Protein AF-F8SHG0-F1 (afdb_monomer)

Secondary structure (DSSP, 8-state):
--SS-EEEEEEBTTTSTT--SSEEEEEES--TTSS---SSSPPEEEEEEE-SSSS-EEEEEEEESS------B--GGG----SS--GGGSTT---SGGG-----

Radius of gyration: 21.35 Å; Cα contacts (8 Å, |Δi|>4): 166; chains: 1; bounding box: 53×38×57 Å

Sequence (104 aa):
DVTYQPGHTNASMSETKEADGKWLGVGNKFSKDRFLPVGPLHCECEQLIDITGEKMRLVADHTAWGEPHDFIIVKRDIFKPKQVYELTDFPIRTENMTDCRVQR

Foldseek 3Di:
DDAAAWADKEAACRVHPPGPQFKMKTWAPDNDPVDDDDPDDAFIWIWIWGRPDPDIDTDDIDGDPPRDRDDYHYDPVVDDDDPDDDLVVDPLHDPDPVSPDDDD

Mean predicted aligned error: 4.94 Å

Solvent-accessible surface area (backbone atoms only — not comparable to full-atom values): 6711 Å² total; per-residue (Å²): 139,81,71,27,64,72,62,43,67,41,35,34,31,54,97,46,97,66,51,67,58,43,42,34,41,36,34,12,71,41,27,84,83,81,56,82,88,76,66,93,73,73,49,24,22,38,32,40,28,42,42,72,56,100,63,74,37,84,75,46,78,40,83,39,76,86,65,73,66,75,74,84,43,75,66,69,90,78,62,82,80,78,92,70,84,56,72,82,77,42,94,84,60,68,93,48,77,86,59,70,67,88,84,130

pLDDT: mean 94.3, std 7.39, range [55.75, 98.62]

Structure (mmCIF, N/CA/C/O backbone):
data_AF-F8SHG0-F1
#
_entry.id   AF-F8SHG0-F1
#
loop_
_atom_site.group_PDB
_atom_site.id
_atom_site.type_symbol
_atom_site.label_atom_id
_atom_site.label_alt_id
_atom_site.label_comp_id
_atom_site.label_asym_id
_atom_site.label_entity_id
_atom_site.label_seq_id
_atom_site.pdbx_PDB_ins_code
_atom_site.Cartn_x
_atom_site.Cartn_y
_atom_site.Cartn_z
_atom_site.occupancy
_atom_site.B_iso_or_equiv
_atom_site.auth_seq_id
_atom_site.auth_comp_id
_atom_site.auth_asym_id
_atom_site.auth_atom_id
_atom_site.pdbx_PDB_model_num
ATOM 1 N N . ASP A 1 1 ? -7.737 1.598 18.299 1.00 55.75 1 ASP A N 1
ATOM 2 C CA . ASP A 1 1 ? -6.558 0.864 18.774 1.00 55.75 1 ASP A CA 1
ATOM 3 C C . ASP A 1 1 ? -5.775 0.425 17.549 1.00 55.75 1 ASP A C 1
ATOM 5 O O . ASP A 1 1 ? -6.420 0.129 16.547 1.00 55.75 1 ASP A O 1
ATOM 9 N N . VAL A 1 2 ? -4.446 0.481 17.603 1.00 67.38 2 VAL A N 1
ATOM 10 C CA . VAL A 1 2 ? -3.534 0.105 16.506 1.00 67.38 2 VAL A CA 1
ATOM 11 C C . VAL A 1 2 ? -2.549 -0.936 17.027 1.00 67.38 2 VAL A C 1
ATOM 13 O O . VAL A 1 2 ? -2.093 -0.852 18.168 1.00 67.38 2 VAL A O 1
ATOM 16 N N . THR A 1 3 ? -2.249 -1.945 16.216 1.00 84.25 3 THR A N 1
ATOM 17 C CA . THR A 1 3 ? -1.577 -3.169 16.681 1.00 84.25 3 THR A CA 1
ATOM 18 C C . THR A 1 3 ? -0.419 -3.562 15.761 1.00 84.25 3 THR A C 1
ATOM 20 O O . THR A 1 3 ? -0.665 -4.072 14.670 1.00 84.25 3 THR A O 1
ATOM 23 N N . TYR A 1 4 ? 0.850 -3.396 16.154 1.00 93.38 4 TYR A N 1
ATOM 24 C CA . TYR A 1 4 ? 1.375 -2.654 17.312 1.00 93.38 4 TYR A CA 1
ATOM 25 C C . TYR A 1 4 ? 2.594 -1.807 16.935 1.00 93.38 4 TYR A C 1
ATOM 27 O O . TYR A 1 4 ? 3.350 -2.161 16.035 1.00 93.38 4 TYR A O 1
ATOM 35 N N . GLN A 1 5 ? 2.852 -0.759 17.726 1.00 97.44 5 GLN A N 1
ATOM 36 C CA . GLN A 1 5 ? 3.976 0.167 17.532 1.00 97.44 5 GLN A CA 1
ATOM 37 C C . GLN A 1 5 ? 3.901 0.818 16.139 1.00 97.44 5 GLN A C 1
ATOM 39 O O . GLN A 1 5 ? 4.679 0.465 15.250 1.00 97.44 5 GLN A O 1
ATOM 44 N N . PRO A 1 6 ? 2.939 1.736 15.934 1.00 96.75 6 PRO A N 1
ATOM 45 C CA . PRO A 1 6 ? 2.806 2.443 14.668 1.00 96.75 6 PRO A CA 1
ATOM 46 C C . PRO A 1 6 ? 4.091 3.216 14.348 1.00 96.75 6 PRO A C 1
ATOM 48 O O . PRO A 1 6 ? 4.664 3.872 15.220 1.00 96.75 6 PRO A O 1
ATOM 51 N N . GLY A 1 7 ? 4.532 3.115 13.096 1.00 96.69 7 GLY A N 1
ATOM 52 C CA . GLY A 1 7 ? 5.516 3.997 12.483 1.00 96.69 7 GLY A CA 1
ATOM 53 C C . GLY A 1 7 ? 4.814 5.159 11.785 1.00 96.69 7 GLY A C 1
ATOM 54 O O . GLY A 1 7 ? 4.107 5.932 12.432 1.00 96.69 7 GLY A O 1
ATOM 55 N N . HIS A 1 8 ? 4.996 5.283 10.468 1.00 97.81 8 HIS A N 1
ATOM 56 C CA . HIS A 1 8 ? 4.284 6.290 9.687 1.00 97.81 8 HIS A CA 1
ATOM 57 C C . HIS A 1 8 ? 2.821 5.910 9.440 1.00 97.81 8 HIS A C 1
ATOM 59 O O . HIS A 1 8 ? 2.426 4.740 9.411 1.00 97.81 8 HIS A O 1
ATOM 65 N N . THR A 1 9 ? 2.017 6.951 9.250 1.00 97.50 9 THR A N 1
ATOM 66 C CA . THR A 1 9 ? 0.610 6.868 8.874 1.00 97.50 9 THR A CA 1
ATOM 67 C C . THR A 1 9 ? 0.354 7.857 7.757 1.00 97.50 9 THR A C 1
ATOM 69 O O . THR A 1 9 ? 0.781 9.007 7.871 1.00 97.50 9 THR A O 1
ATOM 72 N N . ASN A 1 10 ? -0.389 7.456 6.733 1.00 98.31 10 ASN A N 1
ATOM 73 C CA . ASN A 1 10 ? -0.739 8.349 5.636 1.00 98.31 10 ASN A CA 1
ATOM 74 C C . ASN A 1 10 ? -2.192 8.139 5.214 1.00 98.31 10 ASN A C 1
ATOM 76 O O . ASN A 1 10 ? -2.682 7.007 5.166 1.00 98.31 10 ASN A O 1
ATOM 80 N N . ALA A 1 11 ? -2.894 9.235 4.938 1.00 98.50 11 ALA A N 1
ATOM 81 C CA . ALA A 1 11 ? -4.284 9.208 4.508 1.00 98.50 11 ALA A CA 1
ATOM 82 C C . ALA A 1 11 ? -4.418 9.367 2.986 1.00 98.50 11 ALA A C 1
ATOM 84 O O . ALA A 1 11 ? -3.535 9.899 2.307 1.00 98.50 11 ALA A O 1
ATOM 85 N N . SER A 1 12 ? -5.546 8.919 2.434 1.00 98.56 12 SER A N 1
ATOM 86 C CA . SER A 1 12 ? -5.855 9.081 1.013 1.00 98.56 12 SER A CA 1
ATOM 87 C C . SER A 1 12 ? -5.774 10.544 0.580 1.00 98.56 12 SER A C 1
ATOM 89 O O . SER A 1 12 ? -6.428 11.425 1.140 1.00 98.56 12 SER A O 1
ATOM 91 N N . MET A 1 13 ? -4.931 10.795 -0.429 1.00 98.38 13 MET A N 1
ATOM 92 C CA . MET A 1 13 ? -4.642 12.115 -0.996 1.00 98.38 13 MET A CA 1
ATOM 93 C C . MET A 1 13 ? -4.061 13.146 -0.006 1.00 98.38 13 MET A C 1
ATOM 95 O O . MET A 1 13 ? -4.063 14.337 -0.320 1.00 98.38 13 MET A O 1
ATOM 99 N N . SER A 1 14 ? -3.563 12.731 1.167 1.00 98.19 14 SER A N 1
ATOM 100 C CA . SER A 1 14 ? -3.261 13.654 2.276 1.00 98.19 14 SER A CA 1
ATOM 101 C C . SER A 1 14 ? -2.112 14.631 2.004 1.00 98.19 14 SER A C 1
ATOM 103 O O . SER A 1 14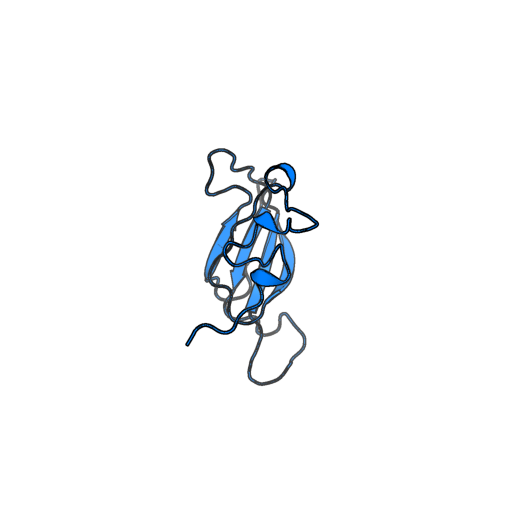 ? -2.156 15.775 2.450 1.00 98.19 14 SER A O 1
ATOM 105 N N . GLU A 1 15 ? -1.134 14.227 1.194 1.00 97.81 15 GLU A N 1
ATOM 106 C CA . GLU A 1 15 ? -0.003 15.071 0.784 1.00 97.81 15 GLU A CA 1
ATOM 107 C C . GLU A 1 15 ? -0.342 16.005 -0.390 1.00 97.81 15 GLU A C 1
ATOM 109 O O . GLU A 1 15 ? 0.528 16.554 -1.066 1.00 97.81 15 GLU A O 1
ATOM 114 N N . THR A 1 16 ? -1.632 16.196 -0.659 1.00 97.56 16 THR A N 1
ATOM 115 C CA . THR A 1 16 ? -2.134 17.049 -1.733 1.00 97.56 16 THR A CA 1
ATOM 116 C C . THR A 1 16 ? -3.201 18.006 -1.206 1.00 97.56 16 THR A C 1
ATOM 118 O O . THR A 1 16 ? -3.727 17.854 -0.106 1.00 97.56 16 THR A O 1
ATOM 121 N N . LYS A 1 17 ? -3.600 18.981 -2.031 1.00 97.50 17 LYS A N 1
ATOM 122 C CA . LYS A 1 17 ? -4.752 19.851 -1.731 1.00 97.50 17 LYS A CA 1
ATOM 123 C C . LYS A 1 17 ? -6.104 19.129 -1.831 1.00 97.50 17 LYS A C 1
ATOM 125 O O . LYS A 1 17 ? -7.125 19.729 -1.520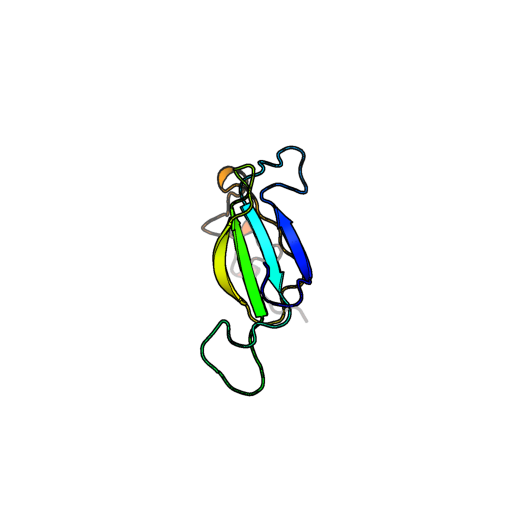 1.00 97.50 17 LYS A O 1
ATOM 130 N N . GLU A 1 18 ? -6.118 17.877 -2.285 1.00 97.69 18 GLU A N 1
ATOM 131 C CA . GLU A 1 18 ? -7.322 17.073 -2.505 1.00 97.69 18 GLU A CA 1
ATOM 132 C C . GLU A 1 18 ? -7.518 15.977 -1.447 1.00 97.69 18 GLU A C 1
ATOM 134 O O . GLU A 1 18 ? -8.146 14.955 -1.740 1.00 97.69 18 GLU A O 1
ATOM 139 N N . ALA A 1 19 ? -6.976 16.165 -0.238 1.00 98.19 19 ALA A N 1
ATOM 140 C CA . ALA A 1 19 ? -7.202 15.267 0.891 1.00 98.19 19 ALA A CA 1
ATOM 141 C C . ALA A 1 19 ? -8.705 14.974 1.054 1.00 98.19 19 ALA A C 1
ATOM 143 O O . ALA A 1 19 ? -9.515 15.895 1.175 1.00 98.19 19 ALA A O 1
ATOM 144 N N . ASP A 1 20 ? -9.083 13.694 1.015 1.00 98.00 20 ASP A N 1
ATOM 145 C CA . ASP A 1 20 ? -10.492 13.298 0.882 1.00 98.00 20 ASP A CA 1
ATOM 146 C C . ASP A 1 20 ? -11.123 12.770 2.178 1.00 98.00 20 ASP A C 1
ATOM 148 O O . ASP A 1 20 ? -12.339 12.576 2.222 1.00 98.00 20 ASP A O 1
ATOM 152 N N . GLY A 1 21 ? -10.314 12.552 3.220 1.00 97.88 21 GLY A N 1
ATOM 153 C CA . GLY A 1 21 ? -10.775 12.112 4.537 1.00 97.88 21 GLY A CA 1
ATOM 154 C C . GLY A 1 21 ? -11.449 10.739 4.533 1.00 97.88 21 GLY A C 1
ATOM 155 O O . GLY A 1 21 ? -12.366 10.525 5.319 1.00 97.88 21 GLY A O 1
ATOM 156 N N . LYS A 1 22 ? -11.054 9.819 3.639 1.00 98.38 22 LYS A N 1
ATOM 157 C CA . LYS A 1 22 ? -11.701 8.497 3.529 1.00 98.38 22 LYS A CA 1
ATOM 158 C C . LYS A 1 22 ? -10.928 7.370 4.193 1.00 98.38 22 LYS A C 1
ATOM 160 O O . LYS A 1 22 ? -11.492 6.633 4.999 1.00 98.38 22 LYS A O 1
ATOM 165 N N . TRP A 1 23 ? -9.650 7.239 3.859 1.00 98.62 23 TRP A N 1
ATOM 166 C CA . TRP A 1 23 ? -8.813 6.133 4.306 1.00 98.62 23 TRP A CA 1
ATOM 167 C C . TRP A 1 23 ? -7.576 6.638 5.025 1.00 98.62 23 TRP A C 1
ATOM 169 O O . TRP A 1 23 ? -6.963 7.613 4.598 1.00 98.62 23 TRP A O 1
ATOM 179 N N . LEU A 1 24 ? -7.188 5.928 6.078 1.00 98.38 24 LEU A N 1
ATOM 180 C CA . LEU A 1 24 ? -5.919 6.084 6.772 1.00 98.38 24 LEU A CA 1
ATOM 181 C C . LEU A 1 24 ? -5.203 4.733 6.781 1.00 98.38 24 LEU A C 1
ATOM 183 O O . LEU A 1 24 ? -5.741 3.751 7.293 1.00 98.38 24 LEU A O 1
ATOM 187 N N . GLY A 1 25 ? -4.003 4.687 6.211 1.00 97.88 25 GLY A N 1
ATOM 188 C CA . G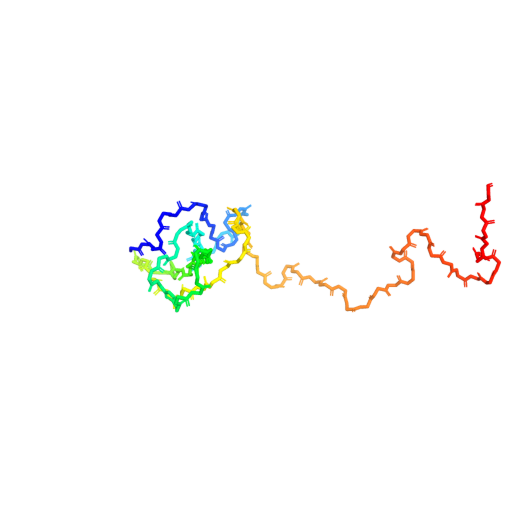LY A 1 25 ? -3.080 3.572 6.388 1.00 97.88 25 GLY A CA 1
ATOM 189 C C . GLY A 1 25 ? -2.203 3.795 7.619 1.00 97.88 25 GLY A C 1
ATOM 190 O O . GLY A 1 25 ? -1.806 4.929 7.904 1.00 97.88 25 GLY A O 1
ATOM 191 N N . VAL A 1 26 ? -1.875 2.719 8.331 1.00 98.00 26 VAL A N 1
ATOM 192 C CA . VAL A 1 26 ? -0.974 2.729 9.493 1.00 98.00 26 VAL A CA 1
ATOM 193 C C . VAL A 1 26 ? 0.036 1.592 9.368 1.00 98.00 26 VAL A C 1
ATOM 195 O O . VAL A 1 26 ? -0.353 0.427 9.457 1.00 98.00 26 VAL A O 1
ATOM 198 N N . GLY A 1 27 ? 1.321 1.935 9.233 1.00 97.44 27 GLY A N 1
ATOM 199 C CA . GLY A 1 27 ? 2.408 0.958 9.150 1.00 97.44 27 GLY A CA 1
ATOM 200 C C . GLY A 1 27 ? 2.970 0.603 10.518 1.00 97.44 27 GLY A C 1
ATOM 201 O O . GLY A 1 27 ? 3.776 1.346 11.081 1.00 97.44 27 GLY A O 1
ATOM 202 N N . ASN A 1 28 ? 2.540 -0.527 11.083 1.00 97.75 28 ASN A N 1
ATOM 203 C CA . ASN A 1 28 ? 2.962 -0.987 12.406 1.00 97.75 28 ASN A CA 1
ATOM 204 C C . ASN A 1 28 ? 4.206 -1.877 12.346 1.00 97.75 28 ASN A C 1
ATOM 206 O O . ASN A 1 28 ? 4.284 -2.809 11.545 1.00 97.75 28 ASN A O 1
ATOM 210 N N . LYS A 1 29 ? 5.142 -1.645 13.271 1.00 97.06 29 LYS A N 1
ATOM 211 C CA . LYS A 1 29 ? 6.471 -2.277 13.276 1.00 97.06 29 LYS A CA 1
ATOM 212 C C . LYS A 1 29 ? 6.517 -3.657 13.922 1.00 97.06 29 LYS A C 1
ATOM 214 O O . LYS A 1 29 ? 7.465 -4.398 13.702 1.00 97.06 29 LYS A O 1
ATOM 219 N N . PHE A 1 30 ? 5.498 -4.034 14.696 1.00 96.75 30 PHE A N 1
ATOM 220 C CA . PHE A 1 30 ? 5.413 -5.373 15.279 1.00 96.75 30 PHE A CA 1
ATOM 221 C C . PHE A 1 30 ? 4.018 -5.964 15.093 1.00 96.75 30 PHE A C 1
ATOM 223 O O . PHE A 1 30 ? 3.052 -5.492 15.695 1.00 96.75 30 PHE A O 1
ATOM 230 N N . SER A 1 31 ? 3.919 -7.039 14.306 1.00 96.75 31 SER A N 1
ATOM 231 C CA . SER A 1 31 ? 2.653 -7.749 14.077 1.00 96.75 31 SER A CA 1
ATOM 232 C C . SER A 1 31 ? 2.260 -8.708 15.200 1.00 96.75 31 SER A C 1
ATOM 234 O O . SER A 1 31 ? 1.080 -8.981 15.363 1.00 96.75 31 SER A O 1
ATOM 236 N N . LYS A 1 32 ? 3.210 -9.197 16.005 1.00 96.19 32 LYS A N 1
ATOM 237 C CA . LYS A 1 32 ? 2.962 -10.101 17.145 1.00 96.19 32 LYS A CA 1
ATOM 238 C C . LYS A 1 32 ? 2.007 -11.254 16.784 1.00 96.19 32 LYS A C 1
ATOM 240 O O . LYS A 1 32 ? 2.348 -12.108 15.979 1.00 96.19 32 LYS A O 1
ATOM 245 N N . ASP A 1 33 ? 0.831 -11.275 17.399 1.00 96.44 33 ASP A N 1
ATOM 246 C CA . ASP A 1 33 ? -0.202 -12.302 1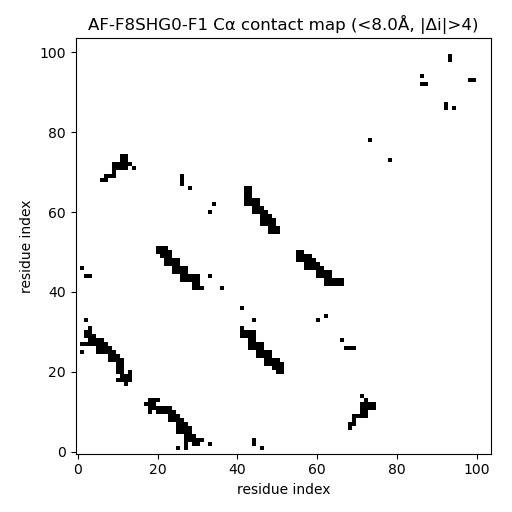7.320 1.00 96.44 33 ASP A CA 1
ATOM 247 C C . ASP A 1 33 ? -1.310 -11.982 16.302 1.00 96.44 33 ASP A C 1
ATOM 249 O O . ASP A 1 33 ? -2.317 -12.687 16.247 1.00 96.44 33 ASP A O 1
ATOM 253 N N . ARG A 1 34 ? -1.146 -10.941 15.471 1.00 97.19 34 ARG A N 1
ATOM 254 C CA . ARG A 1 34 ? -2.137 -10.570 14.443 1.00 97.19 34 ARG A CA 1
ATOM 255 C C . ARG A 1 34 ? -2.242 -11.588 13.306 1.00 97.19 34 ARG A C 1
ATOM 257 O O . ARG A 1 34 ? -3.278 -11.654 12.648 1.00 97.19 34 ARG A O 1
ATOM 264 N N . PHE A 1 35 ? -1.202 -12.391 13.087 1.00 97.25 35 PHE A N 1
ATOM 265 C CA . PHE A 1 35 ? -1.119 -13.357 11.990 1.00 97.25 35 PHE A CA 1
ATOM 266 C C . PHE A 1 35 ? -0.642 -14.732 12.476 1.00 97.25 35 PHE A C 1
ATOM 268 O O . PHE A 1 35 ? -0.186 -14.888 13.608 1.00 97.25 35 PHE A O 1
ATOM 275 N N . LEU A 1 36 ? -0.745 -15.746 11.607 1.00 98.06 36 LEU A N 1
ATOM 276 C CA . LEU A 1 36 ? -0.199 -17.075 11.892 1.00 98.06 36 LEU A CA 1
ATOM 277 C C . LEU A 1 36 ? 1.322 -17.000 12.130 1.00 98.06 36 LEU A C 1
ATOM 279 O O . LEU A 1 36 ? 2.009 -16.253 11.431 1.00 98.06 36 LEU A O 1
ATOM 283 N N . PRO A 1 37 ? 1.869 -17.789 13.072 1.00 97.25 37 PRO A N 1
ATOM 284 C CA . PRO A 1 37 ? 3.298 -17.777 13.362 1.00 97.25 37 PRO A CA 1
ATOM 285 C C . PRO A 1 37 ? 4.107 -18.346 12.187 1.00 97.25 37 PRO A C 1
ATOM 287 O O . PRO A 1 37 ? 3.810 -19.431 11.688 1.00 97.25 37 PRO A O 1
ATOM 290 N N . VAL A 1 38 ? 5.162 -17.634 11.780 1.00 96.88 38 VAL A N 1
ATOM 291 C CA . VAL A 1 38 ? 6.020 -17.986 10.623 1.00 96.88 38 VAL A CA 1
ATOM 292 C C . VAL A 1 38 ? 7.509 -18.109 10.972 1.00 96.88 38 VAL A C 1
ATOM 294 O O . VAL A 1 38 ? 8.365 -18.152 10.093 1.00 96.88 38 VAL A O 1
ATOM 297 N N . GLY A 1 39 ? 7.832 -18.208 12.263 1.00 97.31 39 GLY A N 1
ATOM 298 C CA . GLY A 1 39 ? 9.202 -18.316 12.764 1.00 97.31 39 GLY A CA 1
ATOM 299 C C . GLY A 1 39 ? 9.702 -17.029 13.431 1.00 97.31 39 GLY A C 1
ATOM 300 O O . GLY A 1 39 ? 8.898 -16.169 13.782 1.00 97.31 39 GLY A O 1
ATOM 301 N N . PRO A 1 40 ? 11.022 -16.900 13.666 1.00 97.50 40 PRO A N 1
ATOM 302 C CA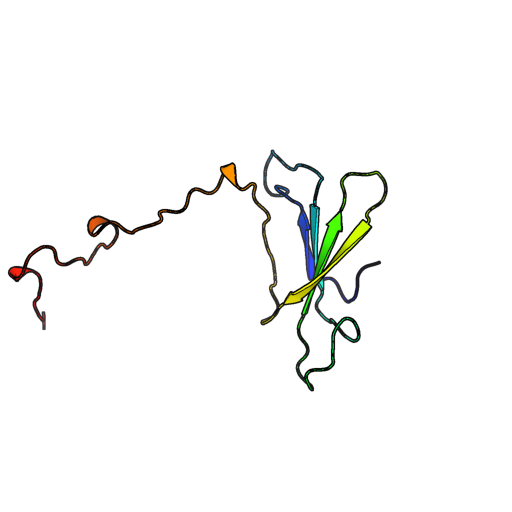 . PRO A 1 40 ? 11.577 -15.783 14.437 1.00 97.50 40 PRO A CA 1
ATOM 303 C C . PRO A 1 40 ? 11.406 -14.411 13.772 1.00 97.50 40 PRO A C 1
ATOM 305 O O . PRO A 1 40 ? 11.175 -13.417 14.461 1.00 97.50 40 PRO A O 1
ATOM 308 N N . LEU A 1 41 ? 11.504 -14.354 12.441 1.00 96.81 41 LEU A N 1
ATOM 309 C CA . LEU A 1 41 ? 11.304 -13.131 11.672 1.00 96.81 41 LEU A CA 1
ATOM 310 C C . LEU A 1 41 ? 9.818 -12.978 11.343 1.00 96.81 41 LEU A C 1
ATOM 312 O O . LEU A 1 41 ? 9.267 -13.735 10.546 1.00 96.81 41 LEU A O 1
ATOM 316 N N . HIS A 1 42 ? 9.183 -12.013 11.996 1.00 96.69 42 HIS A N 1
ATOM 317 C CA . HIS A 1 42 ? 7.778 -11.683 11.787 1.00 96.69 42 HIS A CA 1
ATOM 318 C C . HIS A 1 42 ? 7.649 -10.658 10.654 1.00 96.69 42 HIS A C 1
ATOM 320 O O . HIS A 1 42 ? 8.573 -9.890 10.411 1.00 96.69 42 HIS A O 1
ATOM 326 N N . CYS A 1 43 ? 6.501 -10.645 9.980 1.00 96.81 43 CYS A N 1
ATOM 327 C CA . CYS A 1 43 ? 6.127 -9.553 9.080 1.00 96.81 43 CYS A CA 1
ATOM 328 C C . CYS A 1 43 ? 5.683 -8.313 9.871 1.00 96.81 43 CYS A C 1
ATOM 330 O O . CYS A 1 43 ? 5.305 -8.413 11.043 1.00 96.81 43 CYS A O 1
ATOM 332 N N . GLU A 1 44 ? 5.660 -7.158 9.219 1.00 97.25 44 GLU A N 1
ATOM 333 C CA . GLU A 1 44 ? 4.978 -5.960 9.706 1.00 97.25 44 GLU A CA 1
ATOM 334 C C . GLU A 1 44 ? 3.451 -6.074 9.534 1.00 97.25 44 GLU A C 1
ATOM 336 O O . GLU A 1 44 ? 2.943 -6.965 8.844 1.00 97.25 44 GLU A O 1
ATOM 341 N N . CYS A 1 45 ? 2.705 -5.176 10.187 1.00 97.56 45 CYS A N 1
ATOM 342 C CA . CYS A 1 45 ? 1.241 -5.128 10.130 1.00 97.56 45 CYS A CA 1
ATOM 343 C C . CYS A 1 45 ? 0.767 -3.777 9.576 1.00 97.56 45 CYS A C 1
ATOM 345 O O . CYS A 1 45 ? 0.754 -2.767 10.282 1.00 97.56 45 CYS A O 1
ATOM 347 N N . GLU A 1 46 ? 0.343 -3.768 8.317 1.00 97.25 46 GLU A N 1
ATOM 348 C CA . GLU A 1 46 ? -0.261 -2.603 7.674 1.00 97.25 46 GLU A CA 1
ATOM 349 C C . GLU A 1 46 ? -1.765 -2.612 7.934 1.00 97.25 46 GLU A C 1
ATOM 351 O O . GLU A 1 46 ? -2.473 -3.544 7.545 1.00 97.25 46 GLU A O 1
ATOM 356 N N . GLN A 1 47 ? -2.261 -1.583 8.612 1.00 98.00 47 GLN A N 1
ATOM 357 C CA . GLN A 1 47 ? -3.673 -1.475 8.966 1.00 98.00 47 GLN A CA 1
ATOM 358 C C . GLN A 1 47 ? -4.374 -0.439 8.101 1.00 98.00 47 GLN A C 1
ATOM 360 O O . GLN A 1 47 ? -3.889 0.682 7.946 1.00 98.00 47 GLN A O 1
ATOM 365 N N . LEU A 1 48 ? -5.551 -0.797 7.589 1.00 98.25 48 LEU A N 1
ATOM 366 C CA . LEU A 1 48 ? -6.444 0.132 6.905 1.00 98.25 48 LEU A CA 1
ATOM 367 C C . LEU A 1 48 ? -7.564 0.556 7.854 1.00 98.25 48 LEU A C 1
ATOM 369 O O . LEU A 1 48 ? -8.272 -0.279 8.428 1.00 98.25 48 LEU A O 1
ATOM 373 N N . ILE A 1 49 ? -7.736 1.865 7.996 1.00 98.38 49 ILE A N 1
ATOM 374 C CA . ILE A 1 49 ? -8.718 2.491 8.874 1.00 98.38 49 ILE A CA 1
ATOM 375 C C . ILE A 1 49 ? -9.659 3.354 8.027 1.00 98.38 49 ILE A C 1
ATOM 377 O O . ILE A 1 49 ? -9.216 4.233 7.288 1.00 98.38 49 ILE A O 1
ATOM 381 N N . ASP A 1 50 ? -10.962 3.109 8.151 1.00 98.44 50 ASP A N 1
ATOM 382 C CA . ASP A 1 50 ? -12.016 3.989 7.644 1.00 98.44 50 ASP A CA 1
ATOM 383 C C . ASP A 1 50 ? -12.128 5.214 8.561 1.00 98.44 50 ASP A C 1
ATOM 385 O O . ASP A 1 50 ? -12.361 5.087 9.773 1.00 98.44 50 ASP A O 1
ATOM 389 N N . ILE A 1 51 ? -11.935 6.393 7.971 1.00 98.50 51 ILE A N 1
ATOM 390 C CA . ILE A 1 51 ? -11.987 7.698 8.640 1.00 98.50 51 ILE A CA 1
ATOM 391 C C . ILE A 1 51 ? -13.101 8.601 8.080 1.00 98.50 51 ILE A C 1
ATOM 393 O O . ILE A 1 51 ? -13.098 9.801 8.331 1.00 98.50 51 ILE A O 1
ATOM 397 N N . THR A 1 52 ? -14.076 8.035 7.354 1.00 98.50 52 THR A N 1
ATOM 398 C CA . THR A 1 52 ? -15.180 8.792 6.727 1.00 98.50 52 THR A CA 1
ATOM 399 C C . THR A 1 52 ? -16.195 9.372 7.714 1.00 98.50 52 THR A C 1
ATOM 401 O O . THR A 1 52 ? -16.932 10.297 7.372 1.00 98.50 52 THR A O 1
ATOM 404 N N . GLY A 1 53 ? -16.278 8.816 8.923 1.00 97.06 53 GLY A N 1
ATOM 405 C CA . GLY A 1 53 ? -17.190 9.259 9.977 1.00 97.06 53 GLY A CA 1
ATOM 406 C C . GLY A 1 53 ? -16.462 9.867 11.175 1.00 97.06 53 GLY A C 1
ATOM 407 O O . GLY A 1 53 ? -15.239 9.891 11.241 1.00 97.06 53 GLY A O 1
ATOM 408 N N . GLU A 1 54 ? -17.224 10.287 12.187 1.00 97.00 54 GLU A N 1
ATOM 409 C CA . GLU A 1 54 ? -16.673 10.904 13.408 1.00 97.00 54 GLU A CA 1
ATOM 410 C C . GLU A 1 54 ? -15.743 9.978 14.210 1.00 97.00 54 GLU A C 1
ATOM 412 O O . GLU A 1 54 ? -14.877 10.441 14.951 1.00 97.00 54 GLU A O 1
ATOM 417 N N . LYS A 1 55 ? -15.923 8.657 14.083 1.00 97.69 55 LYS A N 1
ATOM 418 C CA . LYS A 1 55 ? -15.120 7.651 14.780 1.00 97.69 55 LYS A CA 1
ATOM 419 C C . LYS A 1 55 ? -14.388 6.770 13.779 1.00 97.69 55 LYS A C 1
ATOM 421 O O . LYS A 1 55 ? -15.030 6.075 12.994 1.00 97.69 55 LYS A O 1
ATOM 426 N N . MET A 1 56 ? -13.064 6.731 13.906 1.00 98.12 56 MET A N 1
ATOM 427 C CA . MET A 1 56 ? -12.186 5.846 13.140 1.00 98.12 56 MET A CA 1
ATOM 428 C C . MET A 1 56 ? -12.540 4.368 13.353 1.00 98.12 56 MET A C 1
ATOM 430 O O . MET A 1 56 ? -12.789 3.939 14.488 1.00 98.12 56 MET A O 1
ATOM 434 N N . ARG A 1 57 ? -12.529 3.579 12.274 1.00 98.06 57 ARG A N 1
ATOM 435 C CA . ARG A 1 57 ? -12.828 2.139 12.300 1.00 98.06 57 ARG A CA 1
ATOM 436 C C . ARG A 1 57 ? 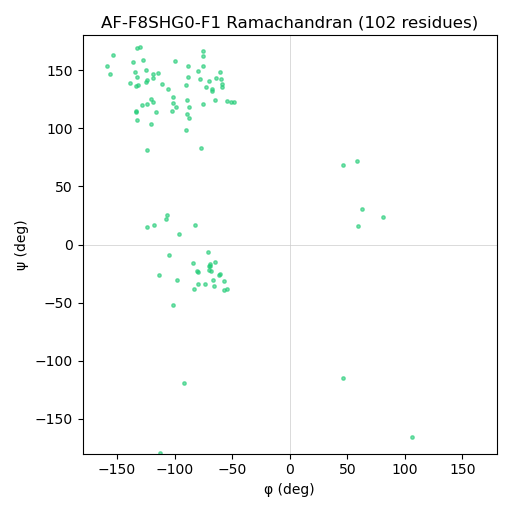-11.723 1.354 11.610 1.00 98.06 57 ARG A C 1
ATOM 438 O O . ARG A 1 57 ? -11.483 1.545 10.427 1.00 98.06 57 ARG A O 1
ATOM 445 N N . LEU A 1 58 ? -11.076 0.448 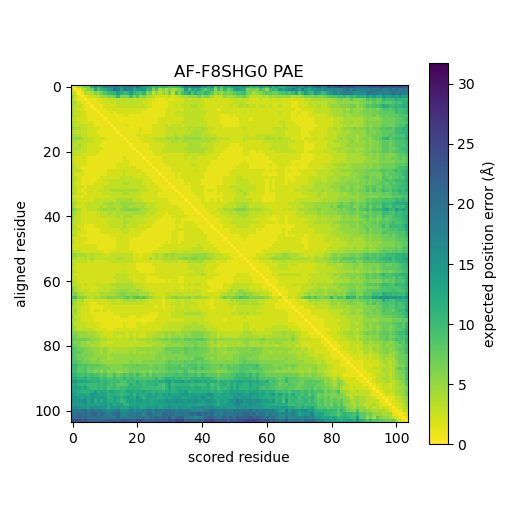12.339 1.00 97.69 58 LEU A N 1
ATOM 446 C CA . LEU A 1 58 ? -10.171 -0.531 11.738 1.00 97.69 58 LEU A CA 1
ATOM 447 C C . LEU A 1 58 ? -10.984 -1.468 10.836 1.00 97.69 58 LEU A C 1
ATOM 449 O O . LEU A 1 58 ? -11.952 -2.064 11.312 1.00 97.69 58 LEU A O 1
ATOM 453 N N . VAL A 1 59 ? -10.607 -1.586 9.562 1.00 97.81 59 VAL A N 1
ATOM 454 C CA . VAL A 1 59 ? -11.324 -2.427 8.587 1.00 97.81 59 VAL A CA 1
ATOM 455 C C . VAL A 1 59 ? -10.511 -3.620 8.100 1.00 97.81 59 VAL A C 1
ATOM 457 O O . VAL A 1 59 ? -11.104 -4.623 7.710 1.00 97.81 59 VAL A O 1
ATOM 460 N N . ALA A 1 60 ? -9.180 -3.535 8.117 1.00 97.81 60 ALA A N 1
ATOM 461 C CA . ALA A 1 60 ? -8.316 -4.621 7.674 1.00 97.81 60 ALA A CA 1
ATOM 462 C C . ALA A 1 60 ? -6.925 -4.539 8.308 1.00 97.81 60 ALA A C 1
ATOM 464 O O . ALA A 1 60 ? -6.387 -3.445 8.478 1.00 97.81 60 ALA A O 1
ATOM 465 N N . ASP A 1 61 ? -6.347 -5.714 8.552 1.00 97.94 61 ASP A N 1
ATOM 466 C CA . ASP A 1 61 ? -4.922 -5.912 8.805 1.00 97.94 61 ASP A CA 1
ATOM 467 C C . ASP A 1 61 ? -4.324 -6.660 7.610 1.00 97.94 61 ASP A C 1
ATOM 469 O O . ASP A 1 61 ? -4.923 -7.617 7.106 1.00 97.94 61 ASP A O 1
ATOM 473 N N . HIS A 1 62 ? -3.138 -6.252 7.169 1.00 96.44 62 HIS A N 1
ATOM 474 C CA . HIS A 1 62 ? -2.405 -6.914 6.101 1.00 96.44 62 HIS A CA 1
ATOM 475 C C . HIS A 1 62 ? -0.945 -7.125 6.488 1.00 96.44 62 HIS A C 1
ATOM 477 O O . HIS A 1 62 ? -0.328 -6.291 7.148 1.00 96.44 62 HIS A O 1
ATOM 483 N N . THR A 1 63 ? -0.385 -8.252 6.060 1.00 96.88 63 THR A N 1
ATOM 484 C CA . THR A 1 63 ? 1.042 -8.527 6.224 1.00 96.88 63 THR A CA 1
ATOM 485 C C . THR A 1 63 ? 1.842 -7.659 5.263 1.00 96.88 63 THR A C 1
ATOM 487 O O . THR A 1 63 ? 1.517 -7.617 4.075 1.00 96.88 63 THR A O 1
ATOM 490 N N . ALA A 1 64 ? 2.928 -7.055 5.728 1.00 95.38 64 ALA A N 1
ATOM 491 C CA . ALA A 1 64 ? 3.926 -6.448 4.855 1.00 95.38 64 ALA A CA 1
ATOM 492 C C . ALA A 1 64 ? 5.316 -7.011 5.145 1.00 95.38 64 ALA A C 1
ATOM 494 O O . ALA A 1 64 ? 5.598 -7.452 6.256 1.00 95.38 64 ALA A O 1
ATOM 495 N N . TRP A 1 65 ? 6.163 -7.043 4.117 1.00 94.00 65 TRP A N 1
ATOM 496 C CA . TRP A 1 65 ? 7.523 -7.555 4.224 1.00 94.00 65 TRP A CA 1
ATOM 497 C C . TRP A 1 65 ? 8.539 -6.472 3.900 1.00 94.00 65 TRP A C 1
ATOM 499 O O . TRP A 1 65 ? 8.350 -5.701 2.958 1.00 94.00 65 TRP A O 1
ATOM 509 N N . GLY A 1 66 ? 9.655 -6.499 4.625 1.00 92.62 66 GLY A N 1
ATOM 510 C CA . GLY A 1 66 ? 10.769 -5.582 4.413 1.00 92.62 66 GLY A CA 1
ATOM 511 C C . GLY A 1 66 ? 10.545 -4.222 5.058 1.00 92.62 66 GLY A C 1
ATOM 512 O O . GLY A 1 66 ? 11.137 -3.256 4.593 1.00 92.62 66 GLY A O 1
ATOM 513 N N . GLU A 1 67 ? 9.691 -4.162 6.084 1.00 96.19 67 GLU A N 1
ATOM 514 C CA . GLU A 1 67 ? 9.393 -2.971 6.868 1.00 96.19 67 GLU A CA 1
ATOM 515 C C . GLU A 1 67 ? 9.139 -1.717 6.013 1.00 96.19 67 GLU A C 1
ATOM 517 O O . GLU A 1 67 ? 9.942 -0.780 6.048 1.00 96.19 67 GLU A O 1
ATOM 522 N N . PRO A 1 68 ? 8.028 -1.643 5.247 1.00 96.19 68 PRO A N 1
ATOM 523 C CA . PRO A 1 68 ? 7.677 -0.410 4.559 1.00 96.19 68 PRO A CA 1
ATOM 524 C C . PRO A 1 68 ? 7.692 0.764 5.541 1.00 96.19 68 PRO A C 1
ATOM 526 O O . PRO A 1 68 ? 7.058 0.752 6.602 1.00 96.19 68 PRO A O 1
ATOM 529 N N . HIS A 1 69 ? 8.502 1.769 5.223 1.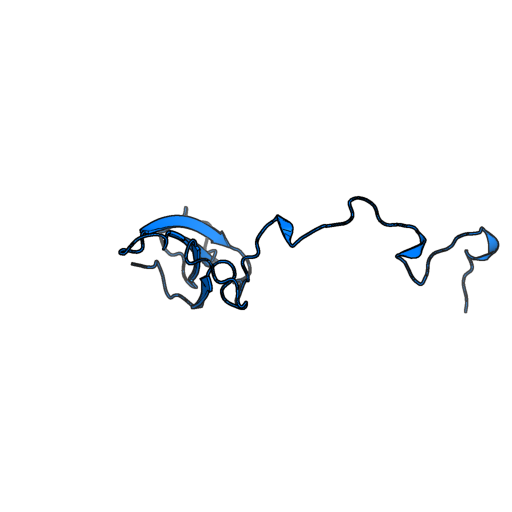00 97.56 69 HIS A N 1
ATOM 530 C CA . HIS A 1 69 ? 8.658 2.915 6.106 1.00 97.56 69 HIS A CA 1
ATOM 531 C C . HIS A 1 69 ? 7.551 3.929 5.889 1.00 97.56 69 HIS A C 1
ATOM 533 O O . HIS A 1 69 ? 7.100 4.514 6.863 1.00 97.56 69 HIS A O 1
ATOM 539 N N . ASP A 1 70 ? 7.138 4.141 4.643 1.00 97.44 70 ASP A N 1
ATOM 540 C CA . ASP A 1 70 ? 6.161 5.154 4.269 1.00 97.44 70 ASP A CA 1
ATOM 541 C C . ASP A 1 70 ? 5.423 4.752 2.987 1.00 97.44 70 ASP A C 1
ATOM 543 O O . ASP A 1 70 ? 5.870 3.872 2.243 1.00 97.44 70 ASP A O 1
ATOM 547 N N . PHE A 1 71 ? 4.290 5.394 2.730 1.00 96.38 71 PHE A N 1
ATOM 548 C CA . PHE A 1 71 ? 3.440 5.141 1.573 1.00 96.38 71 PHE A CA 1
ATOM 549 C C . PHE A 1 71 ? 2.544 6.341 1.291 1.00 96.38 71 PHE A C 1
ATOM 551 O O . PHE A 1 71 ? 2.148 7.056 2.200 1.00 96.38 71 PHE A O 1
ATOM 558 N N . ILE A 1 72 ? 2.145 6.501 0.030 1.00 97.81 72 ILE A N 1
ATOM 559 C CA . ILE A 1 72 ? 1.124 7.466 -0.390 1.00 97.81 72 ILE A CA 1
ATOM 560 C C . ILE A 1 72 ? -0.060 6.731 -1.013 1.00 97.81 72 ILE A C 1
ATOM 562 O O . ILE A 1 72 ? 0.102 5.709 -1.680 1.00 97.81 72 ILE A O 1
ATOM 566 N N . ILE A 1 73 ? -1.262 7.273 -0.830 1.00 97.69 73 ILE A N 1
ATOM 567 C CA . ILE A 1 73 ? -2.490 6.722 -1.406 1.00 97.69 73 ILE A CA 1
ATOM 568 C C . ILE A 1 73 ? -3.062 7.752 -2.376 1.00 97.69 73 ILE A C 1
ATOM 570 O O . ILE A 1 73 ? -3.492 8.832 -1.968 1.00 97.69 73 ILE A O 1
ATOM 574 N N . VAL A 1 74 ? -3.079 7.407 -3.664 1.00 97.56 74 VAL A N 1
ATOM 575 C CA . VAL A 1 74 ? -3.533 8.287 -4.749 1.00 97.56 74 VAL A CA 1
ATOM 576 C C . VAL A 1 74 ? -4.792 7.747 -5.420 1.00 97.56 74 VAL A C 1
ATOM 578 O O . VAL A 1 74 ? -4.982 6.534 -5.533 1.00 97.56 74 VAL A O 1
ATOM 581 N N . LYS A 1 75 ? -5.666 8.645 -5.893 1.00 97.56 75 LYS A N 1
ATOM 582 C CA . LYS A 1 75 ? -6.849 8.246 -6.663 1.00 97.56 75 LYS A CA 1
ATOM 583 C C . LYS A 1 75 ? -6.433 7.585 -7.978 1.00 97.56 75 LYS A C 1
ATOM 585 O O . LYS A 1 75 ? -5.481 7.995 -8.642 1.00 97.56 75 LYS A O 1
ATOM 590 N N . ARG A 1 76 ? -7.199 6.569 -8.378 1.00 97.06 76 ARG A N 1
ATOM 591 C CA . ARG A 1 76 ? -6.951 5.768 -9.585 1.00 97.06 76 ARG A CA 1
ATOM 592 C C . ARG A 1 76 ? -6.881 6.603 -10.866 1.00 97.06 76 ARG A C 1
ATOM 594 O O . ARG A 1 76 ? -6.101 6.283 -11.750 1.00 97.06 76 ARG A O 1
ATOM 601 N N . ASP A 1 77 ? -7.727 7.615 -10.996 1.00 96.62 77 ASP A N 1
ATOM 602 C CA . ASP A 1 77 ? -7.866 8.442 -12.200 1.00 96.62 77 ASP A CA 1
ATOM 603 C C . ASP A 1 77 ? -6.662 9.362 -12.466 1.00 96.62 77 ASP A C 1
ATOM 605 O O . ASP A 1 77 ? -6.456 9.785 -13.608 1.00 96.62 77 ASP A O 1
ATOM 609 N N . ILE A 1 78 ? -5.834 9.604 -11.446 1.00 95.81 78 ILE A N 1
ATOM 610 C CA . ILE A 1 78 ? -4.572 10.347 -11.554 1.00 95.81 78 ILE A CA 1
ATOM 611 C C . ILE A 1 78 ? -3.499 9.504 -12.258 1.00 95.81 78 ILE A C 1
ATOM 613 O O . ILE A 1 78 ? -2.676 10.039 -13.001 1.00 95.81 78 ILE A O 1
ATOM 617 N N . PHE A 1 79 ? -3.505 8.182 -12.061 1.00 93.50 79 PHE A N 1
ATOM 618 C CA . PHE A 1 79 ? -2.450 7.299 -12.553 1.00 93.50 79 PHE A CA 1
ATOM 619 C C . PHE A 1 79 ? -2.842 6.605 -13.867 1.00 93.50 79 PHE A C 1
ATOM 621 O O . PHE A 1 79 ? -3.798 5.832 -13.925 1.00 93.50 79 PHE A O 1
ATOM 628 N N . LYS A 1 80 ? -2.078 6.857 -14.938 1.00 95.88 80 LYS A N 1
ATOM 629 C CA . LYS A 1 80 ? -2.313 6.302 -16.285 1.00 95.88 80 LYS A CA 1
ATOM 630 C C . LYS A 1 80 ? -1.069 5.559 -16.790 1.00 95.88 80 LYS A C 1
ATOM 632 O O . LYS A 1 80 ? -0.279 6.141 -17.534 1.00 95.88 80 LYS A O 1
ATOM 637 N N . PRO A 1 81 ? -0.854 4.299 -16.374 1.00 95.31 81 PRO A N 1
ATOM 638 C CA . PRO A 1 81 ? 0.316 3.539 -16.793 1.00 95.31 81 PRO A CA 1
ATOM 639 C C . PRO A 1 81 ? 0.223 3.162 -18.277 1.00 95.31 81 PRO A C 1
ATOM 641 O O . PRO A 1 81 ? -0.842 2.777 -18.766 1.00 95.31 81 PRO A O 1
ATOM 644 N N . LYS A 1 82 ? 1.354 3.229 -18.987 1.00 95.50 82 LYS A N 1
ATOM 645 C CA . LYS A 1 82 ? 1.484 2.625 -20.319 1.00 95.50 82 LYS A CA 1
ATOM 646 C C . LYS A 1 82 ? 1.422 1.101 -20.182 1.00 95.50 82 LYS A C 1
ATOM 648 O O . LYS A 1 82 ? 2.089 0.539 -19.319 1.00 95.50 82 LYS A O 1
ATOM 653 N N . GLN A 1 83 ? 0.636 0.437 -21.030 1.00 96.56 83 GLN A N 1
ATOM 654 C CA . GLN A 1 83 ? 0.548 -1.031 -21.032 1.00 96.56 83 GLN A CA 1
ATOM 655 C C . GLN A 1 83 ? 1.717 -1.689 -21.766 1.00 96.56 83 GLN A C 1
ATOM 657 O O . GLN A 1 83 ? 2.144 -2.780 -21.402 1.00 96.56 83 GLN A O 1
ATOM 662 N N . VAL A 1 84 ? 2.208 -1.028 -22.811 1.00 96.44 84 VAL A N 1
ATOM 663 C CA . VAL A 1 84 ? 3.305 -1.489 -23.656 1.00 96.44 84 VAL A CA 1
ATOM 664 C C . VAL A 1 84 ? 4.271 -0.323 -23.810 1.00 96.44 84 VAL A C 1
ATOM 666 O O . VAL A 1 84 ? 3.841 0.822 -23.959 1.00 96.44 84 VAL A O 1
ATOM 669 N N . TYR A 1 85 ? 5.565 -0.613 -23.709 1.00 95.12 85 TYR A N 1
ATOM 670 C CA . TYR A 1 85 ? 6.608 0.370 -23.972 1.00 95.12 85 TYR A CA 1
ATOM 671 C C . TYR A 1 85 ? 6.794 0.543 -25.475 1.00 95.12 85 TYR A C 1
ATOM 673 O O . TYR A 1 85 ? 6.775 -0.433 -26.224 1.00 95.12 85 TYR A O 1
ATOM 681 N N . GLU A 1 86 ? 7.036 1.776 -25.898 1.00 94.88 86 GLU A N 1
ATOM 682 C CA . GLU A 1 86 ? 7.505 2.039 -27.252 1.00 94.88 86 GLU A CA 1
ATOM 683 C C . GLU A 1 86 ? 9.002 1.756 -27.324 1.00 94.88 86 GLU A C 1
ATOM 685 O O . GLU A 1 86 ? 9.731 1.985 -26.356 1.00 94.88 86 GLU A O 1
ATOM 690 N N . LEU A 1 87 ? 9.504 1.328 -28.486 1.00 92.50 87 LEU A N 1
ATOM 691 C CA . LEU A 1 87 ? 10.950 1.157 -28.669 1.00 92.50 87 LEU A CA 1
ATOM 692 C C . LEU A 1 87 ? 11.684 2.465 -28.316 1.00 92.50 87 LEU A C 1
ATOM 694 O O . LEU A 1 87 ? 12.716 2.444 -27.648 1.00 92.50 87 LEU A O 1
ATOM 698 N N . THR A 1 88 ? 11.092 3.609 -28.675 1.00 93.81 88 THR A N 1
ATOM 699 C CA . THR A 1 88 ? 11.593 4.962 -28.395 1.00 93.81 88 THR A CA 1
ATOM 700 C C . THR A 1 88 ? 11.644 5.342 -26.915 1.00 93.81 88 THR A C 1
ATOM 702 O O . THR A 1 88 ? 12.320 6.316 -26.592 1.00 93.81 88 THR A O 1
A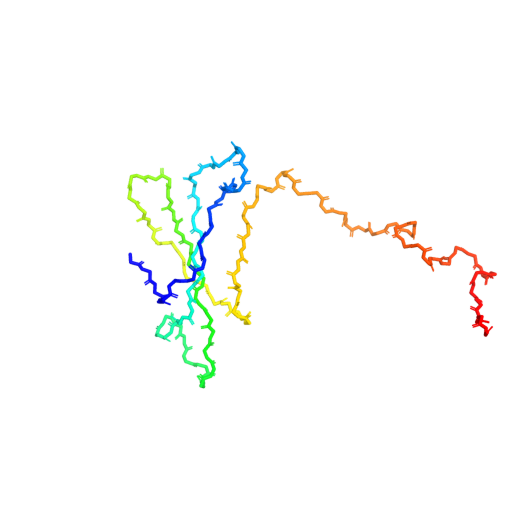TOM 705 N N . ASP A 1 89 ? 10.986 4.598 -26.018 1.00 94.12 89 ASP A N 1
ATOM 706 C CA . ASP A 1 89 ? 11.085 4.827 -24.569 1.00 94.12 89 ASP A CA 1
ATOM 707 C C . ASP A 1 89 ? 12.481 4.451 -24.024 1.00 94.12 89 ASP A C 1
ATOM 709 O O . ASP A 1 89 ? 12.861 4.891 -22.939 1.00 94.12 89 ASP A O 1
ATOM 713 N N . PHE A 1 90 ? 13.275 3.678 -24.779 1.00 92.31 90 PHE A N 1
ATOM 714 C CA . PHE A 1 90 ? 14.616 3.244 -24.386 1.00 92.31 90 PHE A CA 1
ATOM 715 C C . PHE A 1 90 ? 15.700 4.074 -25.101 1.00 92.31 90 PHE A C 1
ATOM 717 O O . PHE A 1 90 ? 15.858 3.967 -26.322 1.00 92.31 90 PHE A O 1
ATOM 724 N N . PRO A 1 91 ? 16.508 4.877 -24.373 1.00 89.81 91 PRO A N 1
ATOM 725 C CA . PRO A 1 91 ? 17.533 5.734 -24.982 1.00 89.81 91 PRO A CA 1
ATOM 726 C C . PRO A 1 91 ? 18.610 4.981 -25.774 1.00 89.81 91 PRO A C 1
ATOM 728 O O . PRO A 1 91 ? 19.208 5.545 -26.683 1.00 89.81 91 PRO A O 1
ATOM 731 N N . ILE A 1 92 ? 18.846 3.712 -25.435 1.00 88.38 92 ILE A N 1
ATOM 732 C CA . ILE A 1 92 ? 19.881 2.848 -26.029 1.00 88.38 92 ILE A CA 1
ATOM 733 C C . ILE A 1 92 ? 19.302 1.763 -26.950 1.00 88.38 92 ILE A C 1
ATOM 735 O O . ILE A 1 92 ? 19.924 0.725 -27.160 1.00 88.38 92 ILE A O 1
ATOM 739 N N . ARG A 1 93 ? 18.085 1.969 -27.460 1.00 89.88 93 ARG A N 1
ATOM 740 C CA . ARG A 1 93 ? 17.424 1.029 -28.373 1.00 89.88 93 ARG A CA 1
ATOM 741 C C . ARG A 1 93 ? 18.220 0.823 -29.665 1.00 89.88 93 ARG A C 1
ATOM 743 O O . ARG A 1 93 ? 18.848 1.749 -30.173 1.00 89.88 93 ARG A O 1
ATOM 750 N N . THR A 1 94 ? 18.114 -0.373 -30.229 1.00 89.31 94 THR A N 1
ATOM 751 C CA . THR A 1 94 ? 18.571 -0.684 -31.584 1.00 89.31 94 THR A CA 1
ATOM 752 C C . THR A 1 94 ? 17.362 -0.703 -32.515 1.00 89.31 94 THR A C 1
ATOM 754 O O . THR A 1 94 ? 16.409 -1.443 -32.281 1.00 89.31 94 THR A O 1
ATOM 757 N N . GLU A 1 95 ? 17.364 0.133 -33.552 1.00 88.19 95 GLU A N 1
ATOM 758 C CA . GLU A 1 95 ? 16.270 0.176 -34.536 1.00 88.19 95 GLU A CA 1
ATOM 759 C C . GLU A 1 95 ? 16.629 -0.631 -35.785 1.00 88.19 95 GLU A C 1
ATOM 761 O O . GLU A 1 95 ? 15.764 -1.228 -36.423 1.00 88.19 95 GLU A O 1
ATOM 766 N N . ASN A 1 96 ? 17.922 -0.684 -36.107 1.00 88.62 96 ASN A N 1
ATOM 767 C CA . ASN A 1 96 ? 18.455 -1.325 -37.295 1.00 88.62 96 ASN A CA 1
ATOM 768 C C . ASN A 1 96 ? 19.560 -2.324 -36.943 1.00 88.62 96 ASN A C 1
ATOM 770 O O . ASN A 1 96 ? 20.237 -2.217 -35.921 1.00 88.62 96 ASN A O 1
ATOM 774 N N . MET A 1 97 ? 19.820 -3.263 -37.855 1.00 86.00 97 MET A N 1
ATOM 775 C CA . MET A 1 97 ? 20.888 -4.259 -37.696 1.00 86.00 97 MET A CA 1
ATOM 776 C C . MET A 1 97 ? 22.274 -3.620 -37.499 1.00 86.00 97 MET A C 1
ATOM 778 O O . MET A 1 97 ? 23.110 -4.157 -36.782 1.00 86.00 97 MET A O 1
ATOM 782 N N . THR A 1 98 ? 22.517 -2.451 -38.097 1.00 87.19 98 THR A N 1
ATOM 783 C CA . THR A 1 98 ? 23.771 -1.687 -37.957 1.00 87.19 98 THR A CA 1
ATOM 784 C C . THR A 1 98 ? 23.973 -1.082 -36.567 1.00 87.19 98 THR A C 1
ATOM 786 O O . THR A 1 98 ? 25.096 -0.717 -36.204 1.00 87.19 98 THR A O 1
ATOM 789 N N . ASP A 1 99 ? 22.901 -0.974 -35.785 1.00 85.25 99 ASP A N 1
ATOM 790 C CA . ASP A 1 99 ? 22.951 -0.464 -34.416 1.00 85.25 99 ASP A CA 1
ATOM 791 C C . ASP A 1 99 ? 23.432 -1.558 -33.447 1.00 85.25 99 ASP A C 1
ATOM 793 O O . ASP A 1 99 ? 24.012 -1.255 -32.404 1.00 85.25 99 ASP A O 1
ATOM 797 N N . CYS A 1 100 ? 23.289 -2.835 -33.825 1.00 83.56 100 CYS A N 1
ATOM 798 C CA . CYS A 1 100 ? 23.786 -3.994 -33.087 1.00 83.56 100 CYS A CA 1
ATOM 799 C C . CYS A 1 100 ? 25.304 -4.160 -33.277 1.00 83.56 100 CYS A C 1
ATOM 801 O O . CYS A 1 100 ? 25.766 -4.940 -34.111 1.00 83.56 100 CYS A O 1
ATOM 803 N N . ARG A 1 101 ? 26.102 -3.431 -32.492 1.00 79.06 101 ARG A N 1
ATOM 804 C CA . ARG A 1 101 ? 27.572 -3.501 -32.536 1.00 79.06 101 ARG A CA 1
ATOM 805 C C . ARG A 1 101 ? 28.193 -3.580 -31.145 1.00 79.06 101 ARG A C 1
ATOM 807 O O . ARG A 1 101 ? 27.691 -2.986 -30.197 1.00 79.06 101 ARG A O 1
ATOM 814 N N . VAL A 1 102 ? 29.333 -4.262 -31.039 1.00 78.25 102 VAL A N 1
ATOM 815 C CA . VAL A 1 102 ? 30.198 -4.215 -29.851 1.00 78.25 102 VAL A CA 1
ATOM 816 C C . VAL A 1 102 ? 31.186 -3.066 -30.041 1.00 78.25 102 VAL A C 1
ATOM 818 O O . VAL A 1 102 ? 32.034 -3.129 -30.930 1.00 78.25 102 VAL A O 1
ATOM 821 N N . GLN A 1 103 ? 31.067 -2.008 -29.239 1.00 69.56 103 GLN A N 1
ATOM 822 C CA . GLN A 1 103 ? 32.073 -0.945 -29.172 1.00 69.56 103 GLN A CA 1
ATOM 823 C C . GLN A 1 103 ? 33.105 -1.319 -28.101 1.00 69.56 103 GLN A C 1
ATOM 825 O O . GLN A 1 103 ? 32.732 -1.626 -26.971 1.00 69.56 103 GLN A O 1
ATOM 830 N N . ARG A 1 104 ? 34.381 -1.365 -28.492 1.00 62.72 104 ARG A N 1
ATOM 831 C CA . ARG A 1 104 ? 35.532 -1.548 -27.600 1.00 62.72 104 ARG A CA 1
ATOM 832 C C . ARG A 1 104 ? 36.166 -0.207 -27.280 1.00 62.72 104 ARG A C 1
ATOM 834 O O . ARG A 1 104 ? 36.145 0.656 -28.185 1.00 62.72 104 ARG A O 1
#

Nearest PDB structures (foldseek):
  5i5j-assembly1_B  TM=9.846E-01  e=2.923E-09  Shewanella denitrificans OS217
  7aq3-assembly1_A  TM=9.919E-01  e=3.301E-09  Stutzerimonas stutzeri
  7aq5-assembly1_A  TM=9.925E-01  e=3.507E-09  Stutzerimonas stutzeri
  5i5j-assembly1_A  TM=9.846E-01  e=4.750E-09  Shewanella denitrificans OS217
  6y7e-assembly1_A  TM=9.934E-01  e=5.047E-09  Stutzerimonas stutzeri